Protein AF-A0A3D0H6I2-F1 (afdb_monomer_lite)

Structure (mmCIF, N/CA/C/O backbone):
data_AF-A0A3D0H6I2-F1
#
_entry.id   AF-A0A3D0H6I2-F1
#
loop_
_atom_site.group_PDB
_atom_site.id
_atom_site.type_symbol
_atom_site.label_atom_id
_atom_site.label_alt_id
_atom_site.label_comp_id
_atom_site.label_asym_id
_atom_site.label_entity_id
_atom_site.label_seq_id
_atom_site.pdbx_PDB_ins_code
_atom_site.Cartn_x
_atom_site.Cartn_y
_atom_site.Cartn_z
_atom_site.occupancy
_atom_site.B_iso_or_equiv
_atom_site.auth_seq_id
_atom_site.auth_comp_id
_atom_site.auth_asym_id
_atom_site.auth_atom_id
_atom_site.pdbx_PDB_model_num
ATOM 1 N N . MET A 1 1 ? -23.980 -54.428 -19.262 1.00 43.28 1 MET A N 1
ATOM 2 C CA . MET A 1 1 ? -23.597 -54.147 -17.861 1.00 43.28 1 MET A CA 1
ATOM 3 C C . MET A 1 1 ? -22.659 -52.953 -17.890 1.00 43.28 1 MET A C 1
ATOM 5 O O . MET A 1 1 ? -21.677 -53.001 -18.616 1.00 43.28 1 MET A O 1
ATOM 9 N N . ALA A 1 2 ? -23.054 -51.845 -17.263 1.00 43.81 2 ALA A N 1
ATOM 10 C CA . ALA A 1 2 ? -22.432 -50.534 -17.425 1.00 43.81 2 ALA A CA 1
ATOM 11 C C . ALA A 1 2 ? -21.018 -50.483 -16.823 1.00 43.81 2 ALA A C 1
ATOM 13 O O .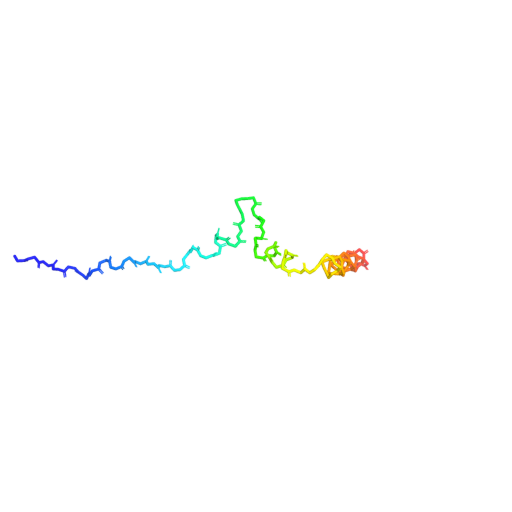 ALA A 1 2 ? -20.820 -50.865 -15.672 1.00 43.81 2 ALA A O 1
ATOM 14 N N . THR A 1 3 ? -20.046 -49.982 -17.586 1.00 52.25 3 THR A N 1
ATOM 15 C CA . THR A 1 3 ? -18.730 -49.609 -17.065 1.00 52.25 3 THR A CA 1
ATOM 16 C C . THR A 1 3 ? -18.896 -48.310 -16.282 1.00 52.25 3 THR A C 1
ATOM 18 O O . THR A 1 3 ? -18.983 -47.228 -16.864 1.00 52.25 3 THR A O 1
ATOM 21 N N . SER A 1 4 ? -19.012 -48.419 -14.961 1.00 46.09 4 SER A N 1
ATOM 22 C CA . SER A 1 4 ? -18.984 -47.265 -14.068 1.00 46.09 4 SER A CA 1
ATOM 23 C C . SER A 1 4 ? -17.584 -46.655 -14.128 1.00 46.09 4 SER A C 1
ATOM 25 O O . SER A 1 4 ? -16.654 -47.173 -13.515 1.00 46.09 4 SER A O 1
ATOM 27 N N . GLY A 1 5 ? -17.425 -45.577 -14.900 1.00 63.53 5 GLY A N 1
ATOM 28 C CA . GLY A 1 5 ? -16.267 -44.696 -14.768 1.00 63.53 5 GLY A CA 1
ATOM 29 C C . GLY A 1 5 ? -16.178 -44.157 -13.333 1.00 63.53 5 GLY A C 1
ATOM 30 O O . GLY A 1 5 ? -17.189 -44.159 -12.620 1.00 63.53 5 GLY A O 1
ATOM 31 N N . PRO A 1 6 ? -14.991 -43.719 -12.883 1.00 67.00 6 PRO A N 1
ATOM 32 C CA . PRO A 1 6 ? -14.855 -43.117 -11.563 1.00 67.00 6 PRO A CA 1
ATOM 33 C C . PRO A 1 6 ? -15.794 -41.905 -11.477 1.00 67.00 6 PRO A C 1
ATOM 35 O O . PRO A 1 6 ? -16.069 -41.277 -12.511 1.00 67.00 6 PRO A O 1
ATOM 38 N N . PRO A 1 7 ? -16.324 -41.564 -10.288 1.00 56.72 7 PRO A N 1
ATOM 39 C CA . PRO A 1 7 ? -17.107 -40.350 -10.162 1.00 56.72 7 PRO A CA 1
ATOM 40 C C . PRO A 1 7 ? -16.219 -39.201 -10.635 1.00 56.72 7 PRO A C 1
ATOM 42 O O . PRO A 1 7 ? -15.107 -39.028 -10.137 1.00 56.72 7 PRO A O 1
ATOM 45 N N . ARG A 1 8 ? -16.706 -38.424 -11.608 1.00 61.28 8 ARG A N 1
ATOM 46 C CA . ARG A 1 8 ? -16.209 -37.077 -11.894 1.00 61.28 8 ARG A CA 1
ATOM 47 C C . ARG A 1 8 ? -16.527 -36.206 -10.675 1.00 61.28 8 ARG A C 1
ATOM 49 O O . ARG A 1 8 ? -17.382 -35.328 -10.743 1.00 61.28 8 ARG A O 1
ATOM 56 N N . PHE A 1 9 ? -15.904 -36.509 -9.535 1.00 55.94 9 PHE A N 1
ATOM 57 C CA . PHE A 1 9 ? -15.695 -35.528 -8.493 1.00 55.94 9 PHE A CA 1
ATOM 58 C C . PHE A 1 9 ? -14.842 -34.488 -9.180 1.00 55.94 9 PHE A C 1
ATOM 60 O O . PHE A 1 9 ? -13.711 -34.765 -9.568 1.00 55.94 9 PHE A O 1
ATOM 67 N N . LEU A 1 10 ? -15.516 -33.400 -9.511 1.00 56.78 10 LEU A N 1
ATOM 68 C CA . LEU A 1 10 ? -15.012 -32.239 -10.198 1.00 56.78 10 LEU A CA 1
ATOM 69 C C . LEU A 1 10 ? -13.542 -32.072 -9.842 1.00 56.78 10 LEU A C 1
ATOM 71 O O . LEU A 1 10 ? -13.201 -31.919 -8.670 1.00 56.78 10 LEU A O 1
ATOM 75 N N . GLU A 1 11 ? -12.707 -32.179 -10.868 1.00 55.16 11 GLU A N 1
ATOM 76 C CA . GLU A 1 11 ? -11.360 -31.645 -10.911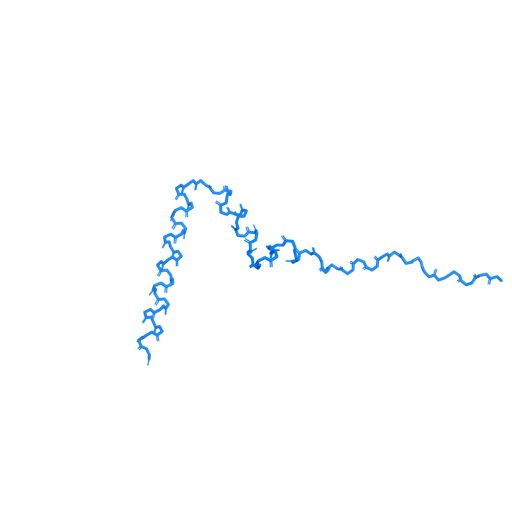 1.00 55.16 11 GLU A CA 1
ATOM 77 C C . GLU A 1 11 ? -11.472 -30.161 -10.541 1.00 55.16 11 GLU A C 1
ATOM 79 O O . GLU A 1 11 ? -11.500 -29.273 -11.386 1.00 55.16 11 GLU A O 1
ATOM 84 N N . GLN A 1 12 ? -11.634 -29.877 -9.252 1.00 54.41 12 GLN A N 1
ATOM 85 C CA . GLN A 1 12 ? -11.404 -28.574 -8.677 1.00 54.41 12 GLN A CA 1
ATOM 86 C C . GLN A 1 12 ? -9.888 -28.456 -8.600 1.00 54.41 12 GLN A C 1
ATOM 88 O O . GLN A 1 12 ? -9.288 -28.446 -7.530 1.00 54.41 12 GLN A O 1
ATOM 93 N N . THR A 1 13 ? -9.258 -28.420 -9.777 1.00 51.81 13 THR A N 1
ATOM 94 C CA . THR A 1 13 ? -7.982 -27.753 -9.965 1.00 51.81 13 THR A CA 1
ATOM 95 C C . THR A 1 13 ? -8.099 -26.416 -9.232 1.00 51.81 13 THR A C 1
ATOM 97 O O . THR A 1 13 ? -9.033 -25.667 -9.538 1.00 51.81 13 THR A O 1
ATOM 100 N N . PRO A 1 14 ? -7.241 -26.111 -8.243 1.00 49.34 14 PRO A N 1
ATOM 101 C CA . PRO A 1 14 ? -7.298 -24.854 -7.508 1.00 49.34 14 PRO A CA 1
ATOM 102 C C . PRO A 1 14 ? -6.807 -23.731 -8.430 1.00 49.34 14 PRO A C 1
ATOM 104 O O . PRO A 1 14 ? -5.686 -23.264 -8.313 1.00 49.34 14 PRO A O 1
ATOM 107 N N . LEU A 1 15 ? -7.622 -23.357 -9.414 1.00 52.84 15 LEU A N 1
ATOM 108 C CA . LEU A 1 15 ? -7.297 -22.391 -10.468 1.00 52.84 15 LEU A CA 1
ATOM 109 C C . LEU A 1 15 ? -8.074 -21.077 -10.272 1.00 52.84 15 LEU A C 1
ATOM 111 O O . LEU A 1 15 ? -8.090 -20.232 -11.156 1.00 52.84 15 LEU A O 1
ATOM 115 N N . HIS A 1 16 ? -8.734 -20.891 -9.122 1.00 52.72 16 HIS A N 1
ATOM 116 C CA . HIS A 1 16 ? -9.670 -19.780 -8.910 1.00 52.72 16 HIS A CA 1
ATOM 117 C C . HIS A 1 16 ? -9.463 -18.975 -7.620 1.00 52.72 16 HIS A C 1
ATOM 119 O O . HIS A 1 16 ? -10.349 -18.208 -7.264 1.00 52.72 16 HIS A O 1
ATOM 125 N N . HIS A 1 17 ? -8.327 -19.098 -6.926 1.00 52.88 17 HIS A N 1
ATOM 126 C CA . HIS A 1 17 ? -8.030 -18.178 -5.814 1.00 52.88 17 HIS A CA 1
ATOM 127 C C . HIS A 1 17 ? -7.291 -16.922 -6.297 1.00 52.88 17 HIS A C 1
ATOM 129 O O . HIS A 1 17 ? -7.713 -15.822 -5.967 1.00 52.88 17 HIS A O 1
ATOM 135 N N . GLU A 1 18 ? -6.305 -17.054 -7.193 1.00 53.00 18 GLU A N 1
ATOM 136 C CA . GLU A 1 18 ? -5.542 -15.893 -7.692 1.00 53.00 18 GLU A CA 1
ATOM 137 C C . GLU A 1 18 ? -6.414 -14.892 -8.467 1.00 53.00 18 GLU A C 1
ATOM 139 O O . GLU A 1 18 ? -6.169 -13.692 -8.445 1.00 53.00 18 GLU A O 1
ATOM 144 N N . GLN A 1 19 ? -7.484 -15.362 -9.115 1.00 53.94 19 GLN A N 1
ATOM 145 C CA . GLN A 1 19 ? -8.408 -14.500 -9.858 1.00 53.94 19 GLN A CA 1
ATOM 146 C C . GLN A 1 19 ? -9.405 -13.747 -8.957 1.00 53.94 19 GLN A C 1
ATOM 148 O O . GLN A 1 19 ? -10.100 -12.865 -9.447 1.00 53.94 19 GLN A O 1
ATOM 153 N N . GLN A 1 20 ? -9.509 -14.094 -7.666 1.00 61.47 20 GLN A N 1
ATOM 154 C CA . GLN A 1 20 ? -10.259 -13.306 -6.677 1.00 61.47 20 GLN A CA 1
ATOM 155 C C . GLN A 1 20 ? -9.388 -12.254 -5.988 1.00 61.47 20 G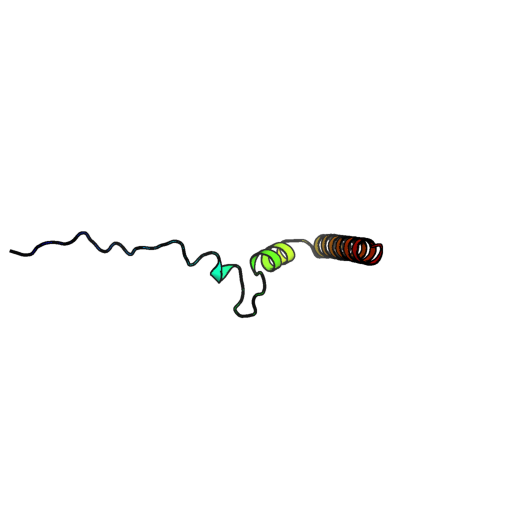LN A C 1
ATOM 157 O O . GLN A 1 20 ? -9.931 -11.282 -5.469 1.00 61.47 20 GLN A O 1
ATOM 162 N N . ASP A 1 21 ? -8.068 -12.440 -5.981 1.00 72.44 21 ASP A N 1
ATOM 163 C CA . ASP A 1 21 ? -7.130 -11.498 -5.371 1.00 72.44 21 ASP A CA 1
ATOM 164 C C . ASP A 1 21 ? -6.887 -10.271 -6.257 1.00 72.44 21 ASP A C 1
ATOM 166 O O . ASP A 1 21 ? -6.445 -9.242 -5.758 1.00 72.44 21 ASP A O 1
ATOM 170 N N . TYR A 1 22 ? -7.234 -10.341 -7.545 1.00 83.69 22 TYR A N 1
ATOM 171 C CA . TYR A 1 22 ? -7.163 -9.225 -8.484 1.00 83.69 22 TYR A CA 1
ATOM 172 C C . TYR A 1 22 ? -8.551 -8.871 -9.034 1.00 83.69 22 TYR A C 1
ATOM 174 O O . TYR A 1 22 ? -9.325 -9.744 -9.421 1.00 83.69 22 TYR A O 1
ATOM 182 N N . SER A 1 23 ? -8.869 -7.576 -9.088 1.00 84.38 23 SER A N 1
ATOM 183 C CA . SER A 1 23 ? -10.034 -7.056 -9.814 1.00 84.38 23 SER A CA 1
ATOM 184 C C . SER A 1 23 ? -9.864 -7.269 -11.322 1.00 84.38 23 SER A C 1
ATOM 186 O O . SER A 1 23 ? -8.743 -7.432 -11.801 1.00 84.38 23 SER A O 1
ATOM 188 N N . ASP A 1 24 ? -10.955 -7.174 -12.084 1.00 82.12 24 ASP A N 1
ATOM 189 C CA . ASP A 1 24 ? -10.939 -7.212 -13.559 1.00 82.12 24 ASP A CA 1
ATOM 190 C C . ASP A 1 24 ? -9.995 -6.145 -14.157 1.00 82.12 24 ASP A C 1
ATOM 192 O O . ASP A 1 24 ? -9.308 -6.385 -15.145 1.00 82.12 24 ASP A O 1
ATOM 196 N N . ASP A 1 25 ? -9.850 -5.007 -13.468 1.00 81.31 25 ASP A N 1
ATOM 197 C CA . ASP A 1 25 ? -8.894 -3.937 -13.787 1.00 81.31 25 ASP A CA 1
ATOM 198 C C . ASP A 1 25 ? -7.423 -4.253 -13.420 1.00 81.31 25 ASP A C 1
ATOM 200 O O . ASP A 1 25 ? -6.551 -3.392 -13.539 1.00 81.31 25 ASP A O 1
ATOM 204 N N . GLY A 1 26 ? -7.123 -5.456 -12.919 1.00 82.81 26 GLY A N 1
ATOM 205 C CA . GLY A 1 26 ? -5.784 -5.867 -12.475 1.00 82.81 26 GLY A CA 1
ATOM 206 C C . GLY A 1 26 ? -5.356 -5.279 -11.126 1.00 82.81 26 GLY A C 1
ATOM 207 O O . GLY A 1 26 ? -4.175 -5.281 -10.784 1.00 82.81 26 GLY A O 1
ATOM 208 N N . VAL A 1 27 ? -6.304 -4.748 -10.355 1.00 83.94 27 VAL A N 1
ATOM 209 C CA . VAL A 1 27 ? -6.043 -4.158 -9.038 1.00 83.94 27 VAL A CA 1
ATOM 210 C C . VAL A 1 27 ? -5.976 -5.247 -7.972 1.00 83.94 27 VAL A C 1
ATOM 212 O O . VAL A 1 27 ? -6.935 -5.994 -7.817 1.00 83.94 27 VAL A O 1
ATOM 215 N N . ASP A 1 28 ? -4.890 -5.292 -7.201 1.00 87.50 28 ASP A N 1
ATOM 216 C CA . ASP A 1 28 ? -4.709 -6.235 -6.091 1.00 87.50 28 ASP A CA 1
ATOM 217 C C . ASP A 1 28 ? -5.673 -5.919 -4.928 1.00 87.50 28 ASP A C 1
ATOM 219 O O . ASP A 1 28 ? -5.509 -4.952 -4.173 1.00 87.50 28 ASP A O 1
ATOM 223 N N . LEU A 1 29 ? -6.722 -6.727 -4.803 1.00 88.00 29 LEU A N 1
ATOM 224 C CA . LEU A 1 29 ? -7.738 -6.637 -3.763 1.00 88.00 29 LEU A CA 1
ATOM 225 C C . LEU A 1 29 ? -7.191 -7.059 -2.398 1.00 88.00 29 LEU A C 1
ATOM 227 O O . LEU A 1 29 ? -7.660 -6.539 -1.384 1.00 88.00 29 LEU A O 1
ATOM 231 N N . THR A 1 30 ? -6.177 -7.926 -2.351 1.00 89.06 30 THR A N 1
ATOM 232 C CA . THR A 1 30 ? -5.512 -8.326 -1.103 1.00 89.06 30 THR A CA 1
ATOM 233 C C . THR A 1 30 ? -4.778 -7.144 -0.480 1.00 89.06 30 THR A C 1
ATOM 235 O O . THR A 1 30 ? -4.930 -6.873 0.716 1.00 89.06 30 THR A O 1
ATOM 238 N N . LEU A 1 31 ? -4.066 -6.361 -1.291 1.00 86.81 31 LEU A N 1
ATOM 239 C CA . LEU A 1 31 ? -3.427 -5.125 -0.848 1.00 86.81 31 LEU A CA 1
ATOM 240 C C . LEU A 1 31 ? -4.455 -4.092 -0.364 1.00 86.81 31 LEU A C 1
ATOM 242 O O . LEU A 1 31 ? -4.257 -3.471 0.684 1.00 86.81 31 LEU A O 1
ATOM 246 N N . ILE A 1 32 ? -5.565 -3.919 -1.089 1.00 87.00 32 ILE A N 1
ATOM 247 C CA . ILE A 1 32 ? -6.640 -3.001 -0.682 1.00 87.00 32 ILE A CA 1
ATOM 248 C C . ILE A 1 32 ? -7.242 -3.436 0.652 1.00 87.00 32 ILE A C 1
ATOM 250 O O . ILE A 1 32 ? -7.367 -2.617 1.564 1.00 87.00 32 ILE A O 1
ATOM 254 N N . HIS A 1 33 ? -7.594 -4.713 0.791 1.00 88.06 33 HIS A N 1
ATOM 255 C CA . HIS A 1 33 ? -8.175 -5.254 2.017 1.00 88.06 33 HIS A CA 1
ATOM 256 C C . HIS A 1 33 ? -7.228 -5.041 3.202 1.00 88.06 33 HIS A C 1
ATOM 258 O O . HIS A 1 33 ? -7.640 -4.581 4.272 1.00 88.06 33 HIS A O 1
ATOM 264 N N . TRP A 1 34 ? -5.935 -5.282 2.997 1.00 88.81 34 TRP A N 1
ATOM 265 C CA . TRP A 1 34 ? -4.925 -5.016 4.008 1.00 88.81 34 TRP A CA 1
ATOM 266 C C . TRP A 1 34 ? -4.853 -3.526 4.375 1.00 88.81 34 TRP A C 1
ATOM 268 O O . TRP A 1 34 ? -4.955 -3.188 5.552 1.00 88.81 34 TRP A O 1
ATOM 278 N N . MET A 1 35 ? -4.797 -2.612 3.400 1.00 89.56 35 MET A N 1
ATOM 279 C CA . MET A 1 35 ? -4.784 -1.165 3.665 1.00 89.56 35 MET A CA 1
ATOM 280 C C . MET A 1 35 ? -6.043 -0.671 4.394 1.00 89.56 35 MET A C 1
ATOM 282 O O . MET A 1 35 ? -5.970 0.274 5.190 1.00 89.56 35 MET A O 1
ATOM 286 N N . LEU A 1 36 ? -7.200 -1.280 4.122 1.00 89.06 36 LEU A N 1
ATOM 287 C CA . LEU A 1 36 ? -8.464 -0.975 4.795 1.00 89.06 36 LEU A CA 1
ATOM 288 C C . LEU A 1 36 ? -8.530 -1.528 6.225 1.00 89.06 36 LEU A C 1
ATOM 290 O O . LEU A 1 36 ? -9.263 -0.968 7.036 1.00 89.06 36 LEU A O 1
ATOM 294 N N . SER A 1 37 ? -7.736 -2.551 6.549 1.00 92.25 37 SER A N 1
ATOM 295 C CA . SER A 1 37 ? -7.631 -3.113 7.904 1.00 92.25 37 SER A CA 1
ATOM 296 C C . SER A 1 37 ? -6.779 -2.258 8.854 1.00 92.25 37 SER A C 1
ATOM 298 O O . SER A 1 37 ? -6.852 -2.431 10.068 1.00 92.25 37 SER A O 1
ATOM 300 N N . LEU A 1 38 ? -5.978 -1.333 8.315 1.00 90.81 38 LEU A N 1
ATOM 301 C CA . LEU A 1 38 ? -5.123 -0.420 9.080 1.00 90.81 38 LEU A CA 1
ATOM 302 C C . LEU A 1 38 ? -5.884 0.822 9.558 1.00 90.81 38 LEU A C 1
ATOM 304 O O . LEU A 1 38 ? -6.812 1.296 8.891 1.00 90.81 38 LEU A O 1
ATOM 308 N N . THR A 1 39 ? -5.424 1.431 10.657 1.00 93.12 39 THR A N 1
ATOM 309 C CA . THR A 1 39 ? -5.915 2.758 11.049 1.00 93.12 39 THR A CA 1
ATOM 310 C C . THR A 1 39 ? -5.503 3.824 10.022 1.00 93.12 39 THR A C 1
ATOM 312 O O . THR A 1 39 ? -4.514 3.655 9.298 1.00 93.12 39 THR A O 1
ATOM 315 N N . PRO A 1 40 ? -6.222 4.963 9.942 1.00 87.69 40 PRO A N 1
ATOM 316 C CA . PRO A 1 40 ? -5.880 6.033 9.002 1.00 87.69 40 PRO A CA 1
ATOM 317 C C . PRO A 1 40 ? -4.429 6.522 9.129 1.00 87.69 40 PRO A C 1
ATOM 319 O O . PRO A 1 40 ? -3.784 6.803 8.120 1.00 87.69 40 PRO A O 1
ATOM 322 N N . THR A 1 41 ? -3.905 6.581 10.356 1.00 93.56 41 THR A N 1
ATOM 323 C CA . THR A 1 41 ? -2.524 6.998 10.632 1.00 93.56 41 THR A CA 1
ATOM 324 C C . THR A 1 41 ? -1.516 5.981 10.105 1.00 93.56 41 THR A C 1
ATOM 326 O O . THR A 1 41 ? -0.584 6.355 9.397 1.00 93.56 41 THR A O 1
ATOM 329 N N . GLU A 1 42 ? -1.724 4.692 10.383 1.00 93.38 42 GLU A N 1
ATOM 330 C CA . GLU A 1 42 ? -0.833 3.618 9.922 1.00 93.38 42 GLU A CA 1
ATOM 331 C C . GLU A 1 42 ? -0.799 3.529 8.395 1.00 93.38 42 GLU A C 1
ATOM 333 O O . GLU A 1 42 ? 0.270 3.400 7.798 1.00 93.38 42 GLU A O 1
ATOM 338 N N . ARG A 1 43 ? -1.956 3.688 7.742 1.00 93.50 43 ARG A N 1
ATOM 339 C CA . ARG A 1 43 ? -2.044 3.722 6.278 1.00 93.50 43 ARG A CA 1
ATOM 340 C C . ARG A 1 43 ? -1.184 4.836 5.683 1.00 93.50 43 ARG A C 1
ATOM 342 O O . ARG A 1 43 ? -0.491 4.610 4.693 1.00 93.50 43 ARG A O 1
ATOM 349 N N . LEU A 1 44 ? -1.220 6.028 6.282 1.00 92.50 44 LEU A N 1
ATOM 350 C CA . LEU A 1 44 ? -0.426 7.163 5.818 1.00 92.50 44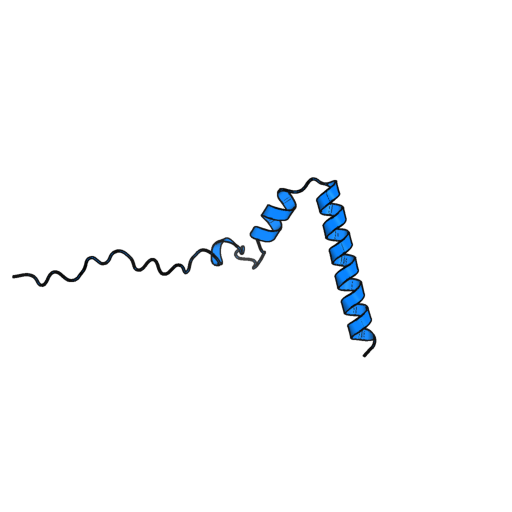 LEU A CA 1
ATOM 351 C C . LEU A 1 44 ? 1.075 6.902 5.986 1.00 92.50 44 LEU A C 1
ATOM 353 O O . LEU A 1 44 ? 1.842 7.182 5.068 1.00 92.50 44 LEU A O 1
ATOM 357 N N . GLN A 1 45 ? 1.490 6.324 7.116 1.00 94.75 45 GLN A N 1
ATOM 358 C CA . GLN A 1 45 ? 2.897 5.994 7.358 1.00 94.75 45 GLN A CA 1
ATOM 359 C C . GLN A 1 45 ? 3.434 4.982 6.341 1.00 94.75 45 GLN A C 1
ATOM 361 O O . GLN A 1 45 ? 4.514 5.178 5.785 1.00 94.75 45 GLN A O 1
ATOM 366 N N . ILE A 1 46 ? 2.667 3.930 6.054 1.00 92.75 46 ILE A N 1
ATOM 367 C CA . ILE A 1 46 ? 3.057 2.906 5.080 1.00 92.75 46 ILE A CA 1
ATOM 368 C C . ILE A 1 46 ? 3.136 3.493 3.669 1.00 92.75 46 ILE A C 1
ATOM 370 O O . ILE A 1 46 ? 4.101 3.236 2.948 1.00 92.75 46 ILE A O 1
ATOM 374 N N . LEU A 1 47 ? 2.163 4.323 3.277 1.00 90.81 47 LEU A N 1
ATOM 375 C CA . LEU A 1 47 ? 2.189 4.976 1.970 1.00 90.81 47 LEU A CA 1
ATOM 376 C C . LEU A 1 47 ? 3.410 5.893 1.831 1.00 90.81 47 LEU A C 1
ATOM 378 O O . LEU A 1 47 ? 4.091 5.862 0.806 1.00 90.81 47 LEU A O 1
ATOM 382 N N . GLN A 1 48 ? 3.722 6.661 2.878 1.00 93.75 48 GLN A N 1
ATOM 383 C CA . GLN A 1 48 ? 4.889 7.538 2.900 1.00 93.75 48 GLN A CA 1
ATOM 384 C C . GLN A 1 48 ? 6.186 6.739 2.720 1.00 93.75 48 GLN A C 1
ATOM 386 O O . GLN A 1 48 ? 7.017 7.100 1.885 1.00 93.75 48 GLN A O 1
ATOM 391 N N . GLN A 1 49 ? 6.313 5.606 3.417 1.00 94.75 49 GLN A N 1
ATOM 392 C CA . GLN A 1 49 ? 7.463 4.712 3.289 1.00 94.75 49 GLN A CA 1
ATOM 393 C C . GLN A 1 49 ? 7.599 4.131 1.875 1.00 94.75 49 GLN A C 1
ATOM 395 O O . GLN A 1 49 ? 8.714 3.998 1.362 1.00 94.75 49 GLN A O 1
ATOM 400 N N . SER A 1 50 ? 6.478 3.797 1.233 1.00 91.12 50 SER A N 1
ATOM 401 C CA . SER A 1 50 ? 6.467 3.269 -0.132 1.00 91.12 50 SER A CA 1
ATOM 402 C C . SER A 1 50 ? 6.925 4.320 -1.147 1.00 91.12 50 SER A C 1
ATOM 404 O O . SER A 1 50 ? 7.736 4.017 -2.023 1.00 91.12 50 SER A O 1
ATOM 406 N N . VAL A 1 51 ? 6.467 5.569 -1.005 1.00 94.88 51 VAL A N 1
ATOM 407 C CA . VAL A 1 51 ? 6.909 6.696 -1.843 1.00 94.88 51 VAL A CA 1
ATOM 408 C C . VAL A 1 51 ? 8.406 6.940 -1.677 1.00 94.88 51 VAL A C 1
ATOM 410 O O . VAL A 1 51 ? 9.117 7.090 -2.671 1.00 94.88 51 VAL A O 1
ATOM 413 N N . GLU A 1 52 ? 8.910 6.930 -0.443 1.00 95.25 52 GLU A N 1
ATOM 414 C CA . GLU A 1 52 ? 10.345 7.062 -0.184 1.00 95.25 52 GLU A CA 1
ATOM 415 C C . GLU A 1 52 ? 11.140 5.937 -0.849 1.00 95.25 52 GLU A C 1
ATOM 417 O O . GLU A 1 52 ? 12.127 6.211 -1.531 1.00 95.25 52 GLU A O 1
ATOM 422 N N . SER A 1 53 ? 10.682 4.689 -0.728 1.00 92.62 53 SER A N 1
ATOM 423 C CA . SER A 1 53 ? 11.326 3.533 -1.360 1.00 92.62 53 SER A CA 1
ATOM 424 C C . SER A 1 53 ? 11.409 3.691 -2.884 1.00 92.62 53 SER A C 1
ATOM 426 O O . SER A 1 53 ? 12.489 3.585 -3.463 1.00 92.62 53 SER A O 1
ATOM 428 N N . LEU A 1 54 ? 10.305 4.068 -3.536 1.00 93.50 54 LEU A N 1
ATOM 429 C CA . LEU A 1 54 ? 10.279 4.331 -4.979 1.00 93.50 54 LEU A CA 1
ATOM 430 C C . LEU A 1 54 ? 11.177 5.513 -5.376 1.00 93.50 54 LEU A C 1
ATOM 432 O O . LEU A 1 54 ? 11.881 5.457 -6.386 1.00 93.50 54 LEU A O 1
ATOM 436 N N . SER A 1 55 ? 11.203 6.578 -4.574 1.00 93.38 55 SER A N 1
ATOM 437 C CA . SER A 1 55 ? 12.077 7.731 -4.823 1.00 93.38 55 SER A CA 1
ATOM 438 C C . SER A 1 55 ? 13.563 7.365 -4.730 1.00 93.38 55 SER A C 1
ATOM 440 O O . SER A 1 55 ? 14.389 7.905 -5.466 1.00 93.38 55 SER A O 1
ATOM 442 N N . ARG A 1 56 ? 13.915 6.416 -3.853 1.00 94.06 56 ARG A N 1
ATOM 443 C CA . ARG A 1 56 ? 15.275 5.886 -3.740 1.00 94.06 56 ARG A CA 1
ATOM 444 C C . ARG A 1 56 ? 15.630 5.036 -4.951 1.00 94.06 56 ARG A C 1
ATOM 446 O O . ARG A 1 56 ? 16.653 5.297 -5.572 1.00 94.06 56 ARG A O 1
ATOM 453 N N . LEU A 1 57 ? 14.755 4.111 -5.341 1.00 93.94 57 LEU A N 1
ATOM 454 C CA . LEU A 1 57 ? 14.965 3.256 -6.514 1.00 93.94 57 LEU A CA 1
ATOM 455 C C . LEU A 1 57 ? 15.134 4.071 -7.801 1.00 93.94 57 LEU A C 1
ATOM 457 O O . LEU A 1 57 ? 16.031 3.806 -8.593 1.00 93.94 57 LEU A O 1
ATOM 461 N N . THR A 1 58 ? 14.311 5.101 -7.999 1.00 93.00 58 THR A N 1
ATOM 462 C CA . THR A 1 58 ? 14.416 5.978 -9.178 1.00 93.00 58 THR A CA 1
ATOM 463 C C . THR A 1 58 ? 15.691 6.819 -9.165 1.00 93.00 58 THR A C 1
ATOM 465 O O . THR A 1 58 ? 16.318 7.001 -10.207 1.00 93.00 58 THR A O 1
ATOM 468 N N . ARG A 1 59 ? 16.125 7.293 -7.992 1.00 91.50 59 ARG A N 1
ATOM 469 C CA . ARG A 1 59 ? 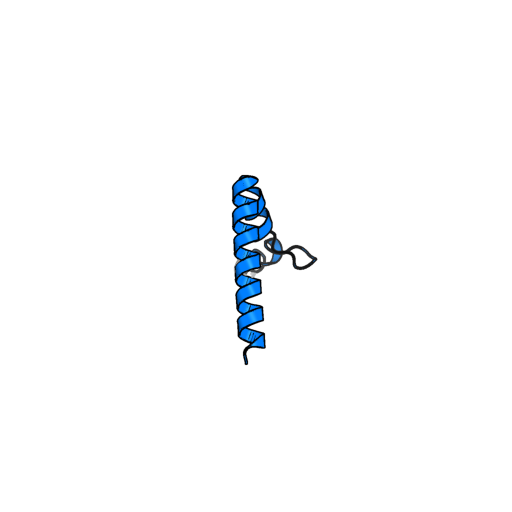17.406 7.994 -7.831 1.00 91.50 59 ARG A CA 1
ATOM 470 C C . ARG A 1 59 ? 18.599 7.089 -8.132 1.00 91.50 59 ARG A C 1
ATOM 472 O O . ARG A 1 59 ? 19.529 7.532 -8.795 1.00 91.50 59 ARG A O 1
ATOM 479 N N . GLU A 1 60 ? 18.568 5.849 -7.654 1.00 88.75 60 GLU A N 1
ATOM 480 C CA . GLU A 1 60 ? 19.602 4.839 -7.903 1.00 88.75 60 GLU A CA 1
ATOM 481 C C . GLU A 1 60 ? 19.655 4.464 -9.395 1.00 88.75 60 GLU A C 1
ATOM 483 O O . GLU A 1 60 ? 20.731 4.447 -9.988 1.00 88.75 60 GLU A O 1
ATOM 488 N N . ALA A 1 61 ? 18.497 4.280 -10.036 1.00 82.12 61 ALA A N 1
ATOM 489 C CA . ALA A 1 61 ? 18.398 3.972 -11.463 1.00 82.12 61 ALA A CA 1
ATOM 4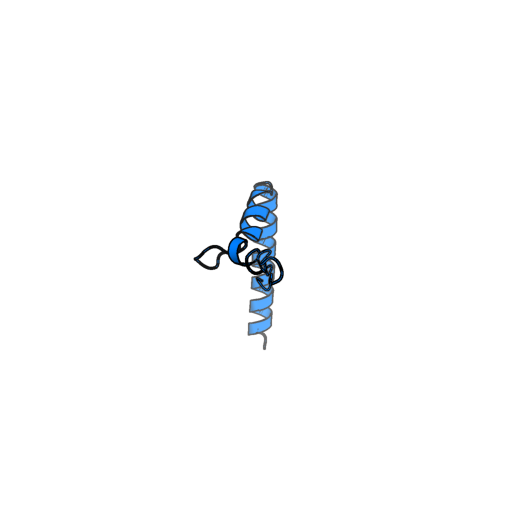90 C C . ALA A 1 61 ? 18.870 5.117 -12.379 1.00 82.12 61 ALA A C 1
ATOM 492 O O . ALA A 1 61 ? 19.383 4.853 -13.458 1.00 82.12 61 ALA A O 1
ATOM 493 N N . CYS A 1 62 ? 18.717 6.379 -11.964 1.00 71.75 62 CYS A N 1
ATOM 494 C CA . CYS A 1 62 ? 19.191 7.546 -12.721 1.00 71.75 62 CYS A CA 1
ATOM 495 C C . CYS A 1 62 ? 20.670 7.891 -12.442 1.00 71.75 62 CYS A C 1
ATOM 497 O O . CYS A 1 62 ? 21.231 8.779 -13.082 1.00 71.75 62 CYS A O 1
ATOM 499 N N . SER A 1 63 ? 21.286 7.230 -11.455 1.00 72.00 63 SER A N 1
ATOM 500 C CA . SER A 1 63 ? 22.700 7.378 -11.088 1.00 72.00 63 SER A CA 1
ATOM 501 C C . SER A 1 63 ? 23.630 6.431 -11.870 1.00 72.00 63 SER A C 1
ATOM 503 O O . SER A 1 63 ? 24.836 6.440 -11.614 1.00 72.00 63 SER A O 1
ATOM 505 N N . THR A 1 64 ? 23.087 5.614 -12.779 1.00 51.44 64 THR A N 1
ATOM 506 C CA . THR A 1 64 ? 23.816 4.707 -13.685 1.00 51.44 64 THR A CA 1
ATOM 507 C C . THR A 1 64 ? 23.623 5.164 -15.124 1.00 51.44 64 THR A C 1
ATOM 509 O O . THR A 1 64 ? 24.605 5.089 -15.894 1.00 51.44 64 THR A O 1
#

Secondary structure (DSSP, 8-state):
----PPP------S-SSHHHHB-TTS-BHHHHHHHHHS-HHHHHHHHHHHHHHHHHHHHHHTT-

Radius of gyration: 22.53 Å; chains: 1; bounding box: 47×62×29 Å

Sequence (64 aa):
MATSGPPRFLEQTPLHHEQQDYSDDGVDLTLIHWMLSLTPTERLQILQQSVESLSRLTREACST

Foldseek 3Di:
DDDDDDPCPDPPPVPPPVVVQADPVRHGVVVVVVLVVDDPVVSVVVVVVVVVVVVVVVVVVVVD

pLDDT: mean 77.37, std 17.33, range [43.28, 95.25]